Protein AF-A0A7H1B7D4-F1 (afdb_monomer_lite)

pLDDT: mean 73.67, std 19.98, range [34.09, 94.12]

Sequence (138 aa):
MNKWTTRAAAALATAVLAAGLTACTGSDSSSDSDDRAGAHPTRATVSEAETRCVQQAVNWFQEPRVTVDGDYDAKTRAAVGRYQHKHGLAGDGEMGAPTGRALFDDVNKVVDTLLEGPKDGSAKYRDWLGRCDKVVRR

Organism: NCBI:txid2768069

Foldseek 3Di:
DDDDDDDDDDDDDDDDDDDDDDDDDDDDDDDDDDPDDDDDDDPPDLFLLQLLLQLVLLVVVDPPRDDSRSDLDPVQLQSLLVQCVVVVHRSRSDLDLVSLVVSLVVLVVVLVVCVVDDNVVNPVSVVSNVRNVVSSND

InterPro domains:
  IPR002477 Peptidoglycan binding-like [PF01471] (54-103)
  IPR036365 PGBD-like superfamily [SSF47090] (44-104)
  IPR036366 PGBD superfamily [G3DSA:1.10.101.10] (40-110)

Structure (mmCIF, N/CA/C/O backbone):
data_AF-A0A7H1B7D4-F1
#
_entry.id   AF-A0A7H1B7D4-F1
#
loop_
_atom_site.group_PDB
_atom_site.id
_atom_site.type_symbol
_atom_site.label_atom_id
_atom_site.label_alt_id
_atom_site.label_comp_id
_atom_site.label_asym_id
_atom_site.label_entity_id
_atom_site.label_seq_id
_atom_site.pdbx_PDB_ins_code
_atom_site.Cartn_x
_atom_site.Cartn_y
_atom_site.Cartn_z
_atom_site.occupancy
_atom_site.B_iso_or_equiv
_atom_site.auth_seq_id
_atom_site.auth_comp_id
_atom_site.auth_asym_id
_atom_site.auth_atom_id
_atom_site.pdbx_PDB_model_num
ATOM 1 N N . MET A 1 1 ? 5.618 -24.895 -12.954 1.00 34.09 1 MET A N 1
ATOM 2 C CA . MET A 1 1 ? 6.630 -25.223 -13.983 1.00 34.09 1 MET A CA 1
ATOM 3 C C . MET A 1 1 ? 7.094 -23.928 -14.629 1.00 34.09 1 MET A C 1
ATOM 5 O O . MET A 1 1 ? 6.463 -23.397 -15.528 1.00 34.09 1 MET A O 1
ATOM 9 N N . ASN A 1 2 ? 8.147 -23.387 -14.045 1.00 36.97 2 ASN A N 1
ATOM 10 C CA . ASN A 1 2 ? 8.862 -22.152 -14.330 1.00 36.97 2 ASN A CA 1
ATOM 11 C C . ASN A 1 2 ? 9.877 -22.406 -15.453 1.00 36.97 2 ASN A C 1
ATOM 13 O O . ASN A 1 2 ? 10.770 -23.233 -15.289 1.00 36.97 2 ASN A O 1
ATOM 17 N N . LYS A 1 3 ? 9.732 -21.720 -16.593 1.00 39.75 3 LYS A N 1
ATOM 18 C CA . LYS A 1 3 ? 10.679 -21.806 -17.713 1.00 39.75 3 LYS A CA 1
ATOM 19 C C . LYS A 1 3 ? 11.640 -20.612 -17.684 1.00 39.75 3 LYS A C 1
ATOM 21 O O . LYS A 1 3 ? 11.214 -19.463 -17.651 1.00 39.75 3 LYS A O 1
ATOM 26 N N . TRP A 1 4 ? 12.926 -20.949 -17.639 1.00 38.00 4 TRP A N 1
ATOM 27 C CA . TRP A 1 4 ? 14.122 -20.112 -17.761 1.00 38.00 4 TRP A CA 1
ATOM 28 C C . TRP A 1 4 ? 14.224 -19.361 -19.095 1.00 38.00 4 TRP A C 1
ATOM 30 O O . TRP A 1 4 ? 13.772 -19.918 -20.087 1.00 38.00 4 TRP A O 1
ATOM 40 N N . THR A 1 5 ? 14.963 -18.234 -19.129 1.00 58.06 5 THR A N 1
ATOM 41 C CA . THR A 1 5 ? 15.931 -17.901 -20.211 1.00 58.06 5 THR A CA 1
ATOM 42 C C . THR A 1 5 ? 16.846 -16.689 -19.895 1.00 58.06 5 THR A C 1
ATOM 44 O O . THR A 1 5 ? 16.430 -15.539 -19.929 1.00 58.06 5 THR A O 1
ATOM 47 N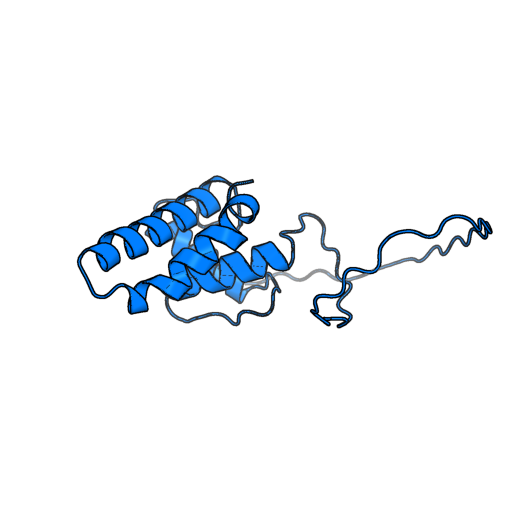 N . THR A 1 6 ? 18.099 -17.011 -19.555 1.00 49.34 6 THR A N 1
ATOM 48 C CA . THR A 1 6 ? 19.456 -16.496 -19.891 1.00 49.34 6 THR A CA 1
ATOM 49 C C . THR A 1 6 ? 19.733 -15.183 -20.690 1.00 49.34 6 THR A C 1
ATOM 51 O O . THR A 1 6 ? 19.423 -15.109 -21.868 1.00 49.34 6 THR A O 1
ATOM 54 N N . ARG A 1 7 ? 20.513 -14.281 -20.037 1.00 49.69 7 ARG A N 1
ATOM 55 C CA . ARG A 1 7 ? 21.754 -13.491 -20.382 1.00 49.69 7 ARG A CA 1
ATOM 56 C C . ARG A 1 7 ? 21.929 -12.565 -21.623 1.00 49.69 7 ARG A C 1
ATOM 58 O O . ARG A 1 7 ? 21.582 -12.928 -22.735 1.00 49.69 7 ARG A O 1
ATOM 65 N N . ALA A 1 8 ? 22.780 -11.537 -21.368 1.00 41.97 8 ALA A N 1
ATOM 66 C CA . ALA A 1 8 ? 23.729 -10.782 -22.240 1.00 41.97 8 ALA A CA 1
ATOM 67 C C . ALA A 1 8 ? 23.182 -9.484 -22.899 1.00 41.97 8 ALA A C 1
ATOM 69 O O . ALA A 1 8 ? 22.017 -9.457 -23.253 1.00 41.97 8 ALA A O 1
ATOM 70 N N . ALA A 1 9 ? 23.894 -8.363 -23.124 1.00 39.56 9 ALA A N 1
ATOM 71 C CA . ALA A 1 9 ? 25.280 -7.897 -22.939 1.00 39.56 9 ALA A CA 1
ATOM 72 C C . ALA A 1 9 ? 25.359 -6.356 -23.191 1.00 39.56 9 ALA A C 1
ATOM 74 O O . ALA A 1 9 ? 24.395 -5.761 -23.659 1.00 39.5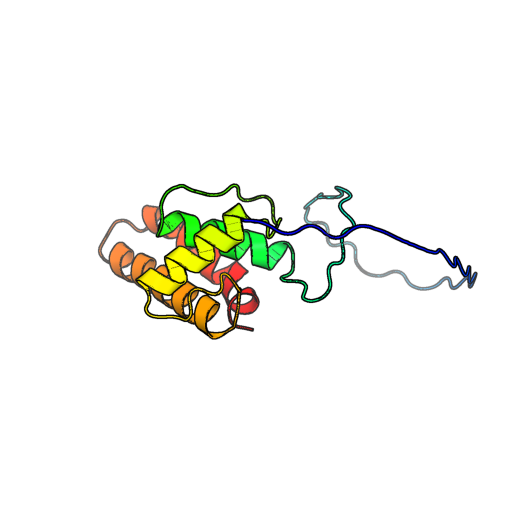6 9 ALA A O 1
ATOM 75 N N . ALA A 1 10 ? 26.569 -5.803 -23.003 1.00 41.56 10 ALA A N 1
ATOM 76 C CA . ALA A 1 10 ? 27.193 -4.678 -23.727 1.00 41.56 10 ALA A CA 1
ATOM 77 C C . ALA A 1 10 ? 27.104 -3.242 -23.155 1.00 41.56 10 ALA A C 1
ATOM 79 O O . ALA A 1 10 ? 26.047 -2.645 -22.988 1.00 41.56 10 ALA A O 1
ATOM 80 N N . ALA A 1 11 ? 28.304 -2.708 -22.906 1.00 46.25 11 ALA A N 1
ATOM 81 C CA . ALA A 1 11 ? 28.653 -1.367 -22.459 1.00 46.25 11 ALA A CA 1
ATOM 82 C C . ALA A 1 11 ? 28.706 -0.348 -23.606 1.00 46.25 11 ALA A C 1
ATOM 84 O O . ALA A 1 11 ? 29.109 -0.723 -24.700 1.00 46.25 11 ALA A O 1
ATOM 85 N N . LEU A 1 12 ? 28.469 0.936 -23.302 1.00 51.00 12 LEU A N 1
ATOM 86 C CA . LEU A 1 12 ? 29.164 2.087 -23.898 1.00 51.00 12 LEU A CA 1
ATOM 87 C C . LEU A 1 12 ? 29.204 3.225 -22.862 1.00 51.00 12 LEU A C 1
ATOM 89 O O . LEU A 1 12 ? 28.167 3.744 -22.459 1.00 51.00 12 LEU A O 1
ATOM 93 N N . ALA A 1 13 ? 30.407 3.584 -22.413 1.00 46.34 13 ALA A N 1
ATOM 94 C CA . ALA A 1 13 ? 30.661 4.768 -21.600 1.00 46.34 13 ALA A CA 1
ATOM 95 C C . ALA A 1 13 ? 31.002 5.942 -22.528 1.00 46.34 13 ALA A C 1
ATOM 97 O O . ALA A 1 13 ? 31.964 5.864 -23.290 1.00 46.34 13 ALA A O 1
ATOM 98 N N . THR A 1 14 ? 30.243 7.034 -22.449 1.00 56.22 14 THR A N 1
ATOM 99 C CA . THR A 1 14 ? 30.594 8.316 -23.075 1.00 56.22 14 THR A CA 1
ATOM 100 C C . THR A 1 14 ? 30.727 9.377 -21.994 1.00 56.22 14 THR A C 1
ATOM 102 O O . THR A 1 14 ? 29.751 9.741 -21.342 1.00 56.22 14 THR A O 1
ATOM 105 N N . ALA A 1 15 ? 31.958 9.846 -21.805 1.00 53.78 15 ALA A N 1
ATOM 106 C CA . ALA A 1 15 ? 32.307 10.983 -20.969 1.00 53.78 15 ALA A CA 1
ATOM 107 C C . ALA A 1 15 ? 31.973 12.300 -21.687 1.00 53.78 15 ALA A C 1
ATOM 109 O O . ALA A 1 15 ? 32.297 12.452 -22.864 1.00 53.78 15 ALA A O 1
ATOM 110 N N . VAL A 1 16 ? 31.406 13.271 -20.967 1.00 57.81 16 VAL A N 1
ATOM 111 C CA . VAL A 1 16 ? 31.419 14.685 -21.368 1.00 57.81 16 VAL A CA 1
ATOM 112 C C . VAL A 1 16 ? 31.827 15.520 -20.157 1.00 57.81 16 VAL A C 1
ATOM 114 O O . VAL A 1 16 ? 31.120 15.565 -19.153 1.00 57.81 16 VAL A O 1
ATOM 117 N N . LEU A 1 17 ? 32.996 16.158 -20.262 1.00 50.28 17 LEU A N 1
ATOM 118 C CA . LEU A 1 17 ? 33.430 17.253 -19.399 1.00 50.28 17 LEU A CA 1
ATOM 119 C C . LEU A 1 17 ? 32.739 18.545 -19.846 1.00 50.28 17 LEU A C 1
ATOM 121 O O . LEU A 1 17 ? 32.854 18.919 -21.011 1.00 50.28 17 LEU A O 1
ATOM 125 N N . ALA A 1 18 ? 32.127 19.276 -18.918 1.00 49.97 18 ALA A N 1
ATOM 126 C CA . ALA A 1 18 ? 31.938 20.717 -19.056 1.00 49.97 18 ALA A CA 1
ATOM 127 C C . ALA A 1 18 ? 31.888 21.367 -17.669 1.00 49.97 18 ALA A C 1
ATOM 129 O O . ALA A 1 18 ? 30.998 21.103 -16.865 1.00 49.97 18 ALA A O 1
ATOM 130 N N . ALA A 1 19 ? 32.893 22.199 -17.402 1.00 53.09 19 ALA A N 1
ATOM 131 C CA . ALA A 1 19 ? 32.977 23.071 -16.245 1.00 53.09 19 ALA A CA 1
ATOM 132 C C . ALA A 1 19 ? 31.956 24.213 -16.363 1.00 53.09 19 ALA A C 1
ATOM 134 O O . ALA A 1 19 ? 31.856 24.854 -17.408 1.00 53.09 19 ALA A O 1
ATOM 135 N N . GLY A 1 20 ? 31.250 24.501 -15.272 1.00 52.31 20 GLY A N 1
ATOM 136 C CA . GLY A 1 20 ? 30.405 25.683 -15.135 1.00 52.31 20 GLY A CA 1
ATOM 137 C C . GLY A 1 20 ? 30.242 26.039 -13.663 1.00 52.31 20 GLY A C 1
ATOM 138 O O . GLY A 1 20 ? 29.407 25.464 -12.975 1.00 52.31 20 GLY A O 1
ATOM 139 N N . LEU A 1 21 ? 31.070 26.965 -13.169 1.00 52.94 21 LEU A N 1
ATOM 140 C CA . LEU A 1 21 ? 30.854 27.635 -11.887 1.00 52.94 21 LEU A CA 1
ATOM 141 C C . LEU A 1 21 ? 29.825 28.753 -12.089 1.00 52.94 21 LEU A C 1
ATOM 143 O O . LEU A 1 21 ? 30.046 29.590 -12.962 1.00 52.94 21 LEU A O 1
ATOM 147 N N . THR A 1 22 ? 28.768 28.805 -11.266 1.00 49.69 22 THR A N 1
ATOM 148 C CA . THR A 1 22 ? 28.249 30.024 -10.594 1.00 49.69 22 THR A CA 1
ATOM 149 C C . THR A 1 22 ? 26.890 29.768 -9.930 1.00 49.69 22 THR A C 1
ATOM 151 O O . THR A 1 22 ? 25.933 29.411 -10.608 1.00 49.69 22 THR A O 1
ATOM 154 N N . ALA A 1 23 ? 26.836 30.024 -8.615 1.00 45.19 23 ALA A N 1
ATOM 155 C CA . ALA A 1 23 ? 25.842 30.829 -7.879 1.00 45.19 23 ALA A CA 1
ATOM 156 C C . ALA A 1 23 ? 25.497 30.203 -6.518 1.00 45.19 23 ALA A C 1
ATOM 158 O O . ALA A 1 23 ? 24.942 29.113 -6.425 1.00 45.19 23 ALA A O 1
ATOM 159 N N . CYS A 1 24 ? 25.825 30.933 -5.456 1.00 55.12 24 CYS A N 1
ATOM 160 C CA . CYS A 1 24 ? 25.387 30.684 -4.092 1.00 55.12 24 CYS A CA 1
ATOM 161 C C . CYS A 1 24 ? 23.888 30.971 -3.943 1.00 55.12 24 CYS A C 1
ATOM 163 O O . CYS A 1 24 ? 23.439 32.042 -4.337 1.00 55.12 24 CYS A O 1
ATOM 165 N N . THR A 1 25 ? 23.133 30.059 -3.325 1.00 53.62 25 THR A N 1
ATOM 166 C CA . THR A 1 25 ? 21.946 30.390 -2.517 1.00 53.62 25 THR A CA 1
ATOM 167 C C . THR A 1 25 ? 21.329 29.123 -1.915 1.00 53.62 25 THR A C 1
ATOM 169 O O . THR A 1 25 ? 20.960 28.213 -2.649 1.00 53.62 25 THR A O 1
ATOM 172 N N . GLY A 1 26 ? 21.170 29.114 -0.586 1.00 42.03 26 GLY A N 1
ATOM 173 C CA . GLY A 1 26 ? 20.246 28.225 0.126 1.00 42.03 26 GLY A CA 1
ATOM 174 C C . GLY A 1 26 ? 20.889 27.095 0.925 1.00 42.03 26 GLY A C 1
ATOM 175 O O . GLY A 1 26 ? 20.853 25.944 0.505 1.00 42.03 26 GLY A O 1
ATOM 176 N N . SER A 1 27 ? 21.416 27.414 2.109 1.00 48.59 27 SER A N 1
ATOM 177 C CA . SER A 1 27 ? 21.467 26.444 3.204 1.00 48.59 27 SER A CA 1
ATOM 178 C C . SER A 1 27 ? 20.118 26.476 3.912 1.00 48.59 27 SER A C 1
ATOM 180 O O . SER A 1 27 ? 19.853 27.429 4.634 1.00 48.59 27 SER A O 1
ATOM 182 N N . ASP A 1 28 ? 19.316 25.432 3.746 1.00 41.66 28 ASP A N 1
ATOM 183 C CA . ASP A 1 28 ? 18.332 25.033 4.749 1.00 41.66 28 ASP A CA 1
ATOM 184 C C . ASP A 1 28 ? 18.552 23.548 5.025 1.00 41.66 28 ASP A C 1
ATOM 186 O O . ASP A 1 28 ? 18.221 22.664 4.237 1.00 41.66 28 ASP A O 1
ATOM 190 N N . SER A 1 29 ? 19.222 23.291 6.142 1.00 45.16 29 SER A N 1
ATOM 191 C CA . SER A 1 29 ? 19.465 21.957 6.664 1.00 45.16 29 SER A CA 1
ATOM 192 C C . SER A 1 29 ? 18.182 21.417 7.277 1.00 45.16 29 SER A C 1
ATOM 194 O O . SER A 1 29 ? 17.667 21.996 8.231 1.00 45.16 29 SER A O 1
ATOM 196 N N . SER A 1 30 ? 17.717 20.265 6.807 1.00 38.50 30 SER A N 1
ATOM 197 C CA . SER A 1 30 ? 17.010 19.275 7.625 1.00 38.50 30 SER A CA 1
ATOM 198 C C . SER A 1 30 ? 17.140 17.917 6.942 1.00 38.50 30 SER A C 1
ATOM 200 O O . SER A 1 30 ? 16.520 17.661 5.919 1.00 38.50 30 SER A O 1
ATOM 202 N N . SER A 1 31 ? 18.052 17.132 7.507 1.00 46.56 31 SER A N 1
ATOM 203 C CA . SER A 1 31 ? 18.231 15.683 7.467 1.00 46.56 31 SER A CA 1
ATOM 204 C C . SER A 1 31 ? 17.207 14.867 6.673 1.00 46.56 31 SER A C 1
ATOM 206 O O . SER A 1 31 ? 16.029 14.880 6.996 1.00 46.56 31 SER A O 1
ATOM 208 N N . ASP A 1 32 ? 17.689 14.052 5.739 1.00 39.16 32 ASP A N 1
ATOM 209 C CA . ASP A 1 32 ?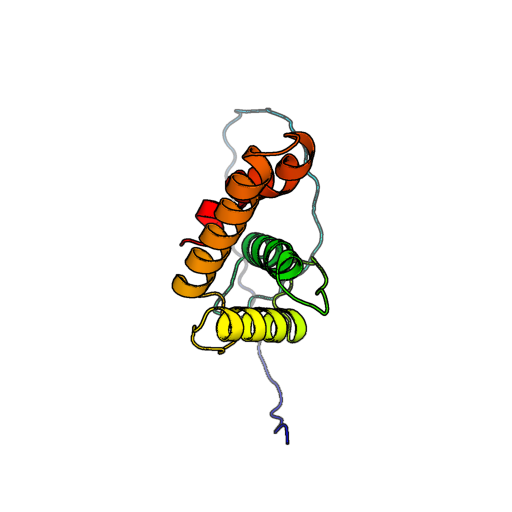 17.805 12.619 6.017 1.00 39.16 32 ASP A CA 1
ATOM 210 C C . ASP A 1 32 ? 18.814 11.985 5.057 1.00 39.16 32 ASP A C 1
ATOM 212 O O . ASP A 1 32 ? 18.737 12.102 3.834 1.00 39.16 32 ASP A O 1
ATOM 216 N N . SER A 1 33 ? 19.816 11.358 5.661 1.00 47.91 33 SER A N 1
ATOM 217 C CA . SER A 1 33 ? 20.838 10.578 4.990 1.00 47.91 33 SER A CA 1
ATOM 218 C C . SER A 1 33 ? 20.261 9.212 4.641 1.00 47.91 33 SER A C 1
ATOM 220 O O . SER A 1 33 ? 20.069 8.394 5.534 1.00 47.91 33 SER A O 1
ATOM 222 N N . ASP A 1 34 ? 20.073 8.936 3.356 1.00 46.66 34 ASP A N 1
ATOM 223 C CA . ASP A 1 34 ? 20.030 7.569 2.832 1.00 46.66 34 ASP A CA 1
ATOM 224 C C . ASP A 1 34 ? 20.753 7.522 1.479 1.00 46.66 34 ASP A C 1
ATOM 226 O O . ASP A 1 34 ? 20.186 7.314 0.411 1.00 46.66 34 ASP A O 1
ATOM 230 N N . ASP A 1 35 ? 22.071 7.696 1.548 1.00 47.66 35 ASP A N 1
ATOM 231 C CA . ASP A 1 35 ? 22.994 7.119 0.579 1.00 47.66 35 ASP A CA 1
ATOM 232 C C . ASP A 1 35 ? 23.133 5.616 0.876 1.00 47.66 35 ASP A C 1
ATOM 234 O O . ASP A 1 35 ? 23.995 5.184 1.649 1.00 47.66 35 ASP A O 1
ATOM 238 N N . ARG A 1 36 ? 22.299 4.787 0.239 1.00 51.81 36 ARG A N 1
ATOM 239 C CA . ARG A 1 36 ? 22.657 3.395 -0.063 1.00 51.81 36 ARG A CA 1
ATOM 240 C C . ARG A 1 36 ? 22.385 3.074 -1.522 1.00 51.81 36 ARG A C 1
ATOM 242 O O . ARG A 1 36 ? 21.269 3.123 -2.017 1.00 51.81 36 ARG A O 1
ATOM 249 N N . ALA A 1 37 ? 23.479 2.720 -2.182 1.00 48.72 37 ALA A N 1
ATOM 250 C CA . ALA A 1 37 ? 23.548 2.193 -3.524 1.00 48.72 37 ALA A CA 1
ATOM 251 C C . ALA A 1 37 ? 22.593 1.008 -3.742 1.00 48.72 37 ALA A C 1
ATOM 253 O O . ALA A 1 37 ? 22.627 0.021 -3.010 1.00 48.72 37 ALA A O 1
ATOM 254 N N . GLY A 1 38 ? 21.829 1.092 -4.828 1.00 38.62 38 GLY A N 1
ATOM 255 C CA . GLY A 1 38 ? 20.978 0.024 -5.338 1.00 38.62 38 GLY A CA 1
ATOM 256 C C . GLY A 1 38 ? 20.488 0.350 -6.743 1.00 38.62 38 GLY A C 1
ATOM 257 O O . GLY A 1 38 ? 19.294 0.433 -6.997 1.00 38.62 38 GLY A O 1
ATOM 258 N N . ALA A 1 39 ? 21.407 0.608 -7.674 1.00 47.25 39 ALA A N 1
ATOM 259 C CA . ALA A 1 39 ? 21.049 0.800 -9.072 1.00 47.25 39 ALA A CA 1
ATOM 260 C C . ALA A 1 39 ? 20.505 -0.506 -9.674 1.00 47.25 39 ALA A C 1
ATOM 262 O O . ALA A 1 39 ? 21.285 -1.328 -10.147 1.00 47.25 39 ALA A O 1
ATOM 263 N N . HIS A 1 40 ? 19.181 -0.662 -9.742 1.00 44.88 40 HIS A N 1
ATOM 264 C CA . HIS A 1 40 ? 18.520 -1.588 -10.667 1.00 44.88 40 HIS A CA 1
ATOM 265 C C . HIS A 1 40 ? 17.313 -0.920 -11.348 1.00 44.88 40 HIS A C 1
ATOM 267 O O . HIS A 1 40 ? 16.184 -1.030 -10.874 1.00 44.88 40 HIS A O 1
ATOM 273 N N . PRO A 1 41 ? 17.510 -0.255 -12.503 1.00 50.25 41 PRO A N 1
ATOM 274 C CA . PRO A 1 41 ? 16.400 0.149 -13.346 1.00 50.25 41 PRO A CA 1
ATOM 275 C C . PRO A 1 41 ? 15.902 -1.084 -14.112 1.00 50.25 41 PRO A C 1
ATOM 277 O O . PRO A 1 41 ? 16.528 -1.526 -15.075 1.00 50.25 41 PRO A O 1
ATOM 280 N N . THR A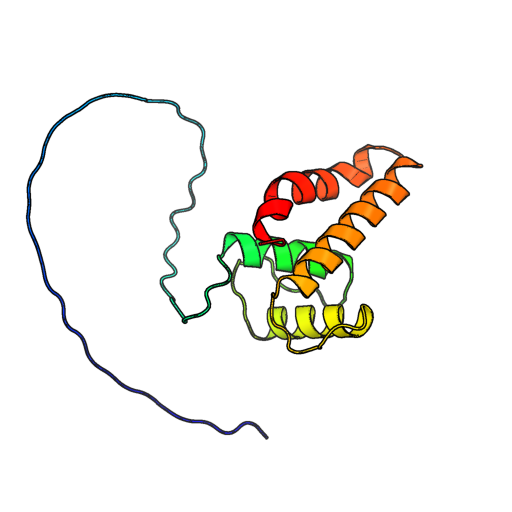 1 42 ? 14.759 -1.641 -13.706 1.00 45.47 42 THR A N 1
ATOM 281 C CA . THR A 1 42 ? 13.940 -2.465 -14.607 1.00 45.47 42 THR A CA 1
ATOM 282 C C . THR A 1 42 ? 12.656 -1.716 -14.939 1.00 45.47 42 THR A C 1
ATOM 284 O O . THR A 1 42 ? 11.996 -1.103 -14.108 1.00 45.47 42 THR A O 1
ATOM 287 N N . ARG A 1 43 ? 12.408 -1.644 -16.238 1.00 45.19 43 ARG A N 1
ATOM 288 C CA . ARG A 1 43 ? 11.650 -0.622 -16.950 1.00 45.19 43 ARG A CA 1
ATOM 289 C C . ARG A 1 43 ? 10.135 -0.815 -16.810 1.00 45.19 43 ARG A C 1
ATOM 291 O O . ARG A 1 43 ? 9.503 -1.332 -17.718 1.00 45.19 43 ARG A O 1
ATOM 298 N N . ALA A 1 44 ? 9.610 -0.391 -15.664 1.00 46.53 44 ALA A N 1
ATOM 299 C CA . ALA A 1 44 ? 8.270 0.151 -15.388 1.00 46.53 44 ALA A CA 1
ATOM 300 C C . ALA A 1 44 ? 8.279 0.525 -13.893 1.00 46.53 44 ALA A C 1
ATOM 302 O O . ALA A 1 44 ? 7.699 -0.153 -13.052 1.00 46.53 44 ALA A O 1
ATOM 303 N N . THR A 1 45 ? 9.133 1.486 -13.538 1.00 54.41 45 THR A N 1
ATOM 304 C CA . THR A 1 45 ? 9.641 1.643 -12.172 1.00 54.41 45 THR A CA 1
ATOM 305 C C . THR A 1 45 ? 8.593 2.278 -11.266 1.00 54.41 45 THR A C 1
ATOM 307 O O . THR A 1 45 ? 8.503 3.505 -11.182 1.00 54.41 45 THR A O 1
ATOM 310 N N . VAL A 1 46 ? 7.840 1.441 -10.554 1.00 62.75 46 VAL A N 1
ATOM 311 C CA . VAL A 1 46 ? 7.287 1.798 -9.244 1.00 62.75 46 VAL A CA 1
ATOM 312 C C . VAL A 1 46 ? 8.461 2.388 -8.456 1.00 62.75 46 VAL A C 1
ATOM 314 O O . VAL A 1 46 ? 9.480 1.717 -8.280 1.00 62.75 46 VAL A O 1
ATOM 317 N N . SER A 1 47 ? 8.415 3.679 -8.118 1.00 79.88 47 SER A N 1
ATOM 318 C CA . SER A 1 47 ? 9.552 4.306 -7.425 1.00 79.88 47 SER A CA 1
ATOM 319 C C . SER A 1 47 ? 9.779 3.611 -6.081 1.00 79.88 47 SER A C 1
ATOM 321 O O . SER A 1 47 ? 8.809 3.161 -5.482 1.00 79.88 47 SER A O 1
ATOM 323 N N . GLU A 1 48 ? 11.006 3.561 -5.563 1.00 79.75 48 GLU A N 1
ATOM 324 C CA . GLU A 1 48 ? 11.283 2.944 -4.253 1.00 79.75 48 GLU A CA 1
ATOM 325 C C . GLU A 1 48 ? 10.341 3.475 -3.154 1.00 79.75 48 GLU A C 1
ATOM 327 O O . GLU A 1 48 ? 9.773 2.708 -2.378 1.00 79.75 48 GLU A O 1
ATOM 332 N N . ALA A 1 49 ? 10.083 4.788 -3.153 1.00 83.88 49 ALA A N 1
ATOM 333 C CA . ALA A 1 49 ? 9.122 5.430 -2.258 1.00 83.88 49 ALA A CA 1
ATOM 334 C C . ALA A 1 49 ? 7.695 4.869 -2.410 1.00 83.88 49 ALA A C 1
ATOM 336 O O . ALA A 1 49 ? 7.006 4.632 -1.420 1.00 83.88 49 ALA A O 1
ATOM 337 N N . GLU A 1 50 ? 7.262 4.614 -3.643 1.00 84.69 50 GLU A N 1
ATOM 338 C CA . GLU A 1 50 ? 5.969 3.995 -3.938 1.00 84.69 50 GLU A CA 1
ATOM 339 C C . GLU A 1 50 ? 5.929 2.549 -3.475 1.00 84.69 50 GLU A C 1
ATOM 341 O O . GLU A 1 50 ? 4.981 2.157 -2.802 1.00 84.69 50 GLU A O 1
ATOM 346 N N . THR A 1 51 ? 6.983 1.781 -3.733 1.00 90.75 51 THR A N 1
ATOM 347 C CA . THR A 1 51 ? 7.081 0.406 -3.253 1.00 90.75 51 THR A CA 1
ATOM 348 C C . THR A 1 51 ? 7.023 0.345 -1.732 1.00 90.75 51 THR A C 1
ATOM 350 O O . THR A 1 51 ? 6.263 -0.457 -1.194 1.00 90.75 51 THR A O 1
ATOM 353 N N . ARG A 1 52 ? 7.732 1.231 -1.021 1.00 92.00 52 ARG A N 1
ATOM 354 C CA . ARG A 1 52 ? 7.652 1.321 0.445 1.00 92.00 52 ARG A CA 1
ATOM 355 C C . ARG A 1 52 ? 6.235 1.671 0.904 1.00 92.00 52 ARG A C 1
ATOM 357 O O . ARG A 1 52 ? 5.717 1.017 1.808 1.00 92.00 52 ARG A O 1
ATOM 364 N N . CYS A 1 53 ? 5.580 2.644 0.264 1.00 93.00 53 CYS A N 1
ATOM 365 C CA . CYS A 1 53 ? 4.187 2.999 0.550 1.00 93.00 53 CYS A CA 1
ATOM 366 C C . CYS A 1 53 ? 3.239 1.807 0.359 1.00 93.00 53 CYS A C 1
ATOM 368 O O . CYS A 1 53 ? 2.399 1.545 1.224 1.00 93.00 53 CYS A O 1
ATOM 370 N N . VAL A 1 54 ? 3.406 1.057 -0.733 1.00 91.81 54 VAL A N 1
ATOM 371 C CA . VAL A 1 54 ? 2.631 -0.151 -1.024 1.00 91.81 54 VAL A CA 1
ATOM 372 C C . VAL A 1 54 ? 2.890 -1.205 0.040 1.00 91.81 54 VAL A C 1
ATOM 374 O O . VAL A 1 54 ? 1.948 -1.586 0.723 1.00 91.81 54 VAL A O 1
ATOM 377 N N . GLN A 1 55 ? 4.144 -1.620 0.243 1.00 94.12 55 GLN A N 1
ATOM 378 C CA . GLN A 1 55 ? 4.550 -2.633 1.225 1.00 94.12 55 GLN A CA 1
ATOM 379 C C . GLN A 1 55 ? 3.997 -2.328 2.629 1.00 94.12 55 GLN A C 1
ATOM 381 O O . GLN A 1 55 ? 3.484 -3.225 3.300 1.00 94.12 55 GLN A O 1
ATOM 386 N N . GLN A 1 56 ? 4.036 -1.063 3.062 1.00 93.25 56 GLN A N 1
ATOM 387 C CA . GLN A 1 56 ? 3.479 -0.629 4.347 1.00 93.25 56 GLN A CA 1
ATOM 388 C C . GLN A 1 56 ? 1.971 -0.855 4.448 1.00 93.25 56 GLN A C 1
ATOM 390 O O . GLN A 1 56 ? 1.515 -1.438 5.434 1.00 93.25 56 GLN A O 1
ATOM 395 N N . ALA A 1 57 ? 1.208 -0.397 3.456 1.00 91.69 57 ALA A N 1
ATOM 396 C CA . ALA A 1 57 ? -0.245 -0.457 3.511 1.00 91.69 57 ALA A CA 1
ATOM 397 C C . ALA A 1 57 ? -0.772 -1.868 3.278 1.00 91.69 57 ALA A C 1
ATOM 399 O O . ALA A 1 57 ? -1.643 -2.325 4.014 1.00 91.69 57 ALA A O 1
ATOM 400 N N . VAL A 1 58 ? -0.196 -2.611 2.332 1.00 91.25 58 VAL A N 1
ATOM 401 C CA . VAL A 1 58 ? -0.637 -3.982 2.074 1.00 91.25 58 VAL A CA 1
ATOM 402 C C . VAL A 1 58 ? -0.408 -4.868 3.310 1.00 91.25 58 VAL A C 1
ATOM 404 O O . VAL A 1 58 ? -1.269 -5.672 3.658 1.00 91.25 58 VAL A O 1
ATOM 407 N N . ASN A 1 59 ? 0.665 -4.630 4.078 1.00 93.00 59 ASN A N 1
ATOM 408 C CA . ASN A 1 59 ? 0.903 -5.281 5.371 1.00 93.00 59 ASN A CA 1
ATOM 409 C C . ASN A 1 59 ? -0.185 -5.017 6.427 1.00 93.00 59 ASN A C 1
ATOM 411 O O . ASN A 1 59 ? -0.255 -5.756 7.406 1.00 93.00 59 ASN A O 1
ATOM 415 N N . TRP A 1 60 ? -1.018 -3.983 6.311 1.00 89.44 60 TRP A N 1
ATOM 416 C CA . TRP A 1 60 ? -2.132 -3.777 7.248 1.00 89.44 60 TRP A CA 1
ATOM 417 C C . TRP A 1 60 ? -3.346 -4.649 6.929 1.00 89.44 60 TRP A C 1
ATOM 419 O O . TRP A 1 60 ? -4.121 -4.947 7.834 1.00 89.44 60 TRP A O 1
ATOM 429 N N . PHE A 1 61 ? -3.487 -5.112 5.685 1.00 87.00 61 PHE A N 1
ATOM 430 C CA . PHE A 1 61 ? -4.697 -5.795 5.215 1.00 87.00 61 PHE A CA 1
ATOM 431 C C . PHE A 1 61 ? -4.512 -7.283 4.907 1.00 87.00 61 PHE A C 1
ATOM 433 O O . PHE A 1 61 ? -5.510 -7.975 4.655 1.00 87.00 61 PHE A O 1
ATOM 440 N N . GLN A 1 62 ? -3.273 -7.781 4.926 1.00 83.19 62 GLN A N 1
ATOM 441 C CA . GLN A 1 62 ? -2.955 -9.149 4.525 1.00 83.19 62 GLN A CA 1
ATOM 442 C C . GLN A 1 62 ? -1.870 -9.812 5.379 1.00 83.19 62 GLN A C 1
ATOM 444 O O . GLN A 1 62 ? -1.009 -9.158 5.965 1.00 83.19 62 GLN A O 1
ATOM 449 N N . GLU A 1 63 ? -1.892 -11.141 5.359 1.00 81.38 63 GLU A N 1
ATOM 450 C CA . GLU A 1 63 ? -0.857 -12.012 5.905 1.00 81.38 63 GLU A CA 1
ATOM 451 C C . GLU A 1 63 ? -0.479 -13.062 4.834 1.00 81.38 63 GLU A C 1
ATOM 453 O O . GLU A 1 63 ? -1.349 -13.490 4.064 1.00 81.38 63 GLU A O 1
ATOM 458 N N . PRO A 1 64 ? 0.791 -13.497 4.753 1.00 87.06 64 PRO A N 1
ATOM 459 C CA . PRO A 1 64 ? 1.921 -13.029 5.555 1.00 87.06 64 PRO A CA 1
ATOM 460 C C . PRO A 1 64 ? 2.397 -11.629 5.140 1.00 87.06 64 PRO A C 1
ATOM 462 O O . PRO A 1 64 ? 2.279 -11.235 3.977 1.00 87.06 64 PRO A O 1
ATOM 465 N N . ARG A 1 65 ? 2.972 -10.897 6.097 1.00 91.56 65 ARG A N 1
ATOM 466 C CA . ARG A 1 65 ? 3.610 -9.596 5.848 1.00 91.56 65 ARG A CA 1
ATOM 467 C C . ARG A 1 65 ? 4.858 -9.725 4.976 1.00 91.56 65 ARG A C 1
ATOM 469 O O . ARG A 1 65 ? 5.602 -10.702 5.062 1.00 91.56 65 ARG A O 1
ATOM 476 N N . VAL A 1 66 ? 5.100 -8.697 4.173 1.00 92.00 66 VAL A N 1
ATOM 477 C CA . VAL A 1 66 ? 6.326 -8.503 3.393 1.00 92.00 66 VAL A CA 1
ATOM 478 C C . VAL A 1 66 ? 7.265 -7.528 4.098 1.00 92.00 66 VAL A C 1
ATOM 480 O O . VAL A 1 66 ? 6.837 -6.724 4.929 1.00 92.00 66 VAL A O 1
ATOM 483 N N . THR A 1 67 ? 8.552 -7.589 3.772 1.00 92.75 67 THR A N 1
ATOM 484 C CA . THR A 1 67 ? 9.523 -6.585 4.219 1.00 92.75 67 THR A CA 1
ATOM 485 C C . THR A 1 67 ? 9.198 -5.234 3.579 1.00 92.75 67 TH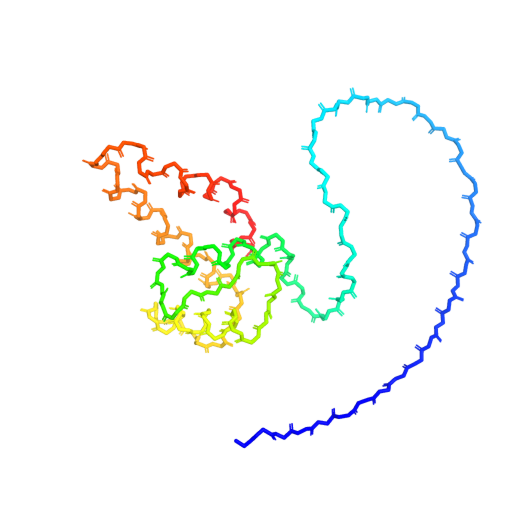R A C 1
ATOM 487 O O . THR A 1 67 ? 8.708 -5.184 2.454 1.00 92.75 67 THR A O 1
ATOM 490 N N . VAL A 1 68 ? 9.430 -4.143 4.313 1.00 92.38 68 VAL A N 1
ATOM 491 C CA . VAL A 1 68 ? 9.345 -2.776 3.781 1.00 92.38 68 VAL A CA 1
ATOM 492 C C . VAL A 1 68 ? 10.761 -2.317 3.433 1.00 92.38 68 VAL A C 1
ATOM 494 O O . VAL A 1 68 ? 11.398 -1.624 4.221 1.00 92.38 68 VAL A O 1
ATOM 497 N N . ASP A 1 69 ? 11.278 -2.786 2.305 1.00 88.88 69 ASP A N 1
ATOM 498 C CA . ASP A 1 69 ? 12.634 -2.506 1.807 1.00 88.88 69 ASP A CA 1
ATOM 499 C C . ASP A 1 69 ? 12.641 -1.584 0.577 1.00 88.88 69 ASP A C 1
ATOM 501 O O . ASP A 1 69 ? 13.678 -1.023 0.244 1.00 88.88 69 ASP A O 1
ATOM 505 N N . GLY A 1 70 ? 11.484 -1.353 -0.050 1.00 87.50 70 GLY A N 1
ATOM 506 C CA . GLY A 1 70 ? 11.387 -0.589 -1.293 1.00 87.50 70 GLY A CA 1
ATOM 507 C C . GLY A 1 70 ? 11.643 -1.409 -2.556 1.00 87.50 70 GLY A C 1
ATOM 508 O O . GLY A 1 70 ? 11.529 -0.860 -3.655 1.00 87.50 70 GLY A O 1
ATOM 509 N N . ASP A 1 71 ? 11.875 -2.717 -2.422 1.00 88.88 71 ASP A N 1
ATOM 510 C CA . ASP A 1 71 ? 12.070 -3.633 -3.539 1.00 88.88 71 ASP A CA 1
ATOM 511 C C . ASP A 1 71 ? 10.756 -4.308 -3.940 1.00 88.88 71 ASP A C 1
ATOM 513 O O . ASP A 1 71 ? 10.113 -5.021 -3.168 1.00 88.88 71 ASP A O 1
ATOM 517 N N . TYR A 1 72 ? 10.340 -4.116 -5.194 1.00 87.81 72 TYR A N 1
ATOM 518 C CA . TYR A 1 72 ? 9.097 -4.699 -5.708 1.00 87.81 72 TYR A CA 1
ATOM 519 C C . TYR A 1 72 ? 9.320 -6.156 -6.150 1.00 87.81 72 TYR A C 1
ATOM 521 O O . TYR A 1 72 ? 9.241 -6.517 -7.329 1.00 87.81 72 TYR A O 1
ATOM 529 N N . ASP A 1 73 ? 9.680 -7.003 -5.186 1.00 89.75 73 ASP A N 1
ATOM 530 C CA . ASP A 1 73 ? 10.087 -8.384 -5.412 1.00 89.75 73 ASP A CA 1
ATOM 531 C C . ASP A 1 73 ? 8.891 -9.331 -5.674 1.00 89.75 73 ASP A C 1
ATOM 533 O O . ASP A 1 73 ? 7.730 -8.936 -5.825 1.00 89.75 73 ASP A O 1
ATOM 537 N N . ALA A 1 74 ? 9.163 -10.635 -5.787 1.00 89.69 74 ALA A N 1
ATOM 538 C CA . ALA A 1 74 ? 8.107 -11.631 -5.985 1.00 89.69 74 ALA A CA 1
ATOM 539 C C . ALA A 1 74 ? 7.149 -11.745 -4.783 1.00 89.69 74 ALA A C 1
ATOM 541 O O . ALA A 1 74 ? 5.984 -12.101 -4.970 1.00 89.69 74 ALA A O 1
ATOM 542 N N . LYS A 1 75 ? 7.611 -11.450 -3.562 1.00 90.44 75 LYS A N 1
ATOM 543 C CA . LYS A 1 75 ? 6.779 -11.487 -2.356 1.00 90.44 75 LYS A CA 1
ATOM 544 C C . LYS A 1 75 ? 5.854 -10.281 -2.327 1.00 90.44 75 LYS A C 1
ATOM 546 O O . LYS A 1 75 ? 4.663 -10.476 -2.109 1.00 90.44 75 LYS A O 1
ATOM 551 N N . THR A 1 76 ? 6.362 -9.079 -2.609 1.00 91.62 76 THR A N 1
ATOM 552 C CA . THR A 1 76 ? 5.556 -7.857 -2.725 1.00 91.62 76 THR A CA 1
ATOM 553 C C . THR A 1 76 ? 4.510 -8.000 -3.825 1.00 91.62 76 THR A C 1
ATOM 555 O O . THR A 1 76 ? 3.337 -7.749 -3.560 1.00 91.62 76 THR A O 1
ATOM 558 N N . ARG A 1 77 ? 4.874 -8.525 -5.003 1.00 91.19 77 ARG A N 1
ATOM 559 C CA . ARG A 1 77 ? 3.908 -8.837 -6.074 1.00 91.19 77 ARG A CA 1
ATOM 560 C C . ARG A 1 77 ? 2.827 -9.817 -5.644 1.00 91.19 77 ARG A C 1
ATOM 562 O O . ARG A 1 77 ? 1.649 -9.582 -5.883 1.00 91.19 77 ARG A O 1
ATOM 569 N N . ALA A 1 78 ? 3.205 -10.910 -4.982 1.00 91.56 78 ALA A N 1
ATOM 570 C CA . ALA A 1 78 ? 2.233 -11.880 -4.487 1.00 91.56 78 ALA A CA 1
ATOM 571 C C . ALA A 1 78 ? 1.308 -11.273 -3.420 1.00 91.56 78 ALA A C 1
ATOM 573 O O . ALA A 1 78 ? 0.123 -11.593 -3.382 1.00 91.56 78 ALA A O 1
ATOM 574 N N . ALA A 1 79 ? 1.837 -10.400 -2.563 1.00 91.81 79 ALA A N 1
ATOM 575 C CA . ALA A 1 79 ? 1.070 -9.626 -1.596 1.00 91.81 79 ALA A CA 1
ATOM 576 C C . ALA A 1 79 ? 0.046 -8.723 -2.300 1.00 91.81 79 ALA A C 1
ATOM 578 O O . ALA A 1 79 ? -1.147 -8.832 -2.037 1.00 91.81 79 ALA A O 1
ATOM 579 N N . VAL A 1 80 ? 0.491 -7.912 -3.262 1.00 91.44 80 VAL A N 1
ATOM 580 C CA . VAL A 1 80 ? -0.386 -7.034 -4.051 1.00 91.44 80 VAL A CA 1
ATOM 581 C C . VAL A 1 80 ? -1.451 -7.839 -4.795 1.00 91.44 80 VAL A C 1
ATOM 583 O O . VAL A 1 80 ? -2.621 -7.483 -4.728 1.00 91.44 80 VAL A O 1
ATOM 586 N N . GLY A 1 81 ? -1.095 -8.979 -5.391 1.00 92.25 81 GLY A N 1
ATOM 587 C CA . GLY A 1 81 ? -2.054 -9.880 -6.038 1.00 92.25 81 GLY A CA 1
ATOM 588 C C . GLY A 1 81 ? -3.131 -10.400 -5.080 1.00 92.25 81 GLY A C 1
ATOM 589 O O . GLY A 1 81 ? -4.314 -10.431 -5.416 1.00 92.25 81 GLY A O 1
ATOM 590 N N . ARG A 1 82 ? -2.760 -10.763 -3.845 1.00 92.38 82 ARG A N 1
ATOM 591 C CA . ARG A 1 82 ? -3.727 -11.179 -2.810 1.00 92.38 82 ARG A CA 1
ATOM 592 C C . ARG A 1 82 ? -4.641 -10.036 -2.394 1.00 92.38 82 ARG A C 1
ATOM 594 O O . ARG A 1 82 ? -5.844 -10.255 -2.264 1.00 92.38 82 ARG A O 1
ATOM 601 N N . TYR A 1 83 ? -4.077 -8.847 -2.191 1.00 92.38 83 TYR A N 1
ATOM 602 C CA . TYR A 1 83 ? -4.849 -7.642 -1.917 1.00 92.38 83 TYR A CA 1
ATOM 603 C C . TYR A 1 83 ? -5.856 -7.400 -3.047 1.00 92.38 83 TYR A C 1
ATOM 605 O O . TYR A 1 83 ? -7.059 -7.382 -2.814 1.00 92.38 83 TYR A O 1
ATOM 613 N N . GLN A 1 84 ? -5.400 -7.364 -4.294 1.00 93.81 84 GLN A N 1
ATOM 614 C CA . GLN A 1 84 ? -6.261 -7.195 -5.461 1.00 93.81 84 GLN A CA 1
ATOM 615 C C . GLN A 1 84 ? -7.408 -8.213 -5.498 1.00 93.81 84 GLN A C 1
ATOM 617 O O . GLN A 1 84 ? -8.562 -7.816 -5.632 1.00 93.81 84 GLN A O 1
ATOM 622 N N . HIS A 1 85 ? -7.134 -9.502 -5.282 1.00 92.81 85 HIS A N 1
ATOM 623 C CA . HIS A 1 85 ? -8.183 -10.523 -5.229 1.00 92.81 85 HIS A CA 1
ATOM 624 C C . HIS A 1 85 ? -9.209 -10.286 -4.114 1.00 92.81 85 HIS A C 1
ATOM 626 O O . HIS A 1 85 ? -10.406 -10.461 -4.338 1.00 92.81 85 HIS A O 1
ATOM 632 N N . LYS A 1 86 ? -8.763 -9.864 -2.925 1.00 89.88 86 LYS A N 1
ATOM 633 C CA . LYS A 1 86 ? -9.648 -9.548 -1.793 1.00 89.88 86 LYS A CA 1
ATOM 634 C C . LYS A 1 86 ? -10.558 -8.350 -2.088 1.00 89.88 86 LYS A C 1
ATOM 636 O O . LYS A 1 86 ? -11.682 -8.309 -1.597 1.00 89.88 86 LYS A O 1
ATOM 641 N N . HIS A 1 87 ? -10.079 -7.418 -2.907 1.00 89.69 87 HIS A N 1
ATOM 642 C CA . HIS A 1 87 ? -10.778 -6.192 -3.287 1.00 89.69 87 HIS A CA 1
ATOM 643 C C . HIS A 1 87 ? -11.475 -6.281 -4.659 1.00 89.69 87 HIS A C 1
ATOM 645 O O . HIS A 1 87 ? -11.975 -5.277 -5.160 1.00 89.69 87 HIS A O 1
ATOM 651 N N . GLY A 1 88 ? -11.545 -7.472 -5.267 1.00 90.44 88 GLY A N 1
ATOM 652 C CA . GLY A 1 88 ? -12.237 -7.690 -6.545 1.00 90.44 88 GLY A CA 1
ATOM 653 C C . GLY A 1 88 ? -11.540 -7.074 -7.766 1.00 90.44 88 GLY A C 1
ATOM 654 O O . GLY A 1 88 ? -12.182 -6.850 -8.789 1.00 90.44 88 GLY A O 1
ATOM 655 N N . LEU A 1 89 ? -10.241 -6.790 -7.667 1.00 91.50 89 LEU A N 1
ATOM 656 C CA . LEU A 1 89 ? -9.402 -6.271 -8.747 1.00 91.50 89 LEU A CA 1
ATOM 657 C C . LEU A 1 89 ? -8.742 -7.410 -9.543 1.00 91.50 89 LEU A C 1
ATOM 659 O O . LEU A 1 89 ? -8.732 -8.573 -9.125 1.00 91.50 89 LEU A O 1
ATOM 663 N N . ALA A 1 90 ? -8.145 -7.065 -10.688 1.00 84.50 90 ALA A N 1
ATOM 664 C CA . ALA A 1 90 ? -7.260 -7.973 -11.411 1.00 84.50 90 ALA A CA 1
ATOM 665 C C . ALA A 1 90 ? -6.063 -8.317 -10.510 1.00 84.50 90 ALA A C 1
ATOM 667 O O . ALA A 1 90 ? -5.318 -7.428 -10.126 1.00 84.50 90 ALA A O 1
ATOM 668 N N . GLY A 1 91 ? -5.909 -9.587 -10.124 1.00 89.62 91 GLY A N 1
ATOM 669 C CA . GLY A 1 91 ? -4.813 -10.061 -9.266 1.00 89.62 91 GLY A CA 1
ATOM 670 C C . GLY A 1 91 ? -3.501 -10.263 -10.022 1.00 89.62 91 GLY A C 1
ATOM 671 O O . GLY A 1 91 ? -2.886 -11.322 -9.920 1.00 89.62 91 GLY A O 1
ATOM 672 N N . ASP A 1 92 ? -3.116 -9.283 -10.832 1.00 86.31 92 ASP A N 1
ATOM 673 C CA . ASP A 1 92 ? -1.885 -9.284 -11.631 1.00 86.31 92 ASP A CA 1
ATOM 674 C C . ASP A 1 92 ? -0.624 -9.025 -10.786 1.00 86.31 92 ASP A C 1
ATOM 676 O O . ASP A 1 92 ? 0.494 -9.311 -11.220 1.00 86.31 92 ASP A O 1
ATOM 680 N N . GLY A 1 93 ? -0.800 -8.556 -9.549 1.00 86.81 93 GLY A N 1
ATOM 681 C CA . GLY A 1 93 ? 0.284 -8.175 -8.658 1.00 86.81 93 GLY A CA 1
ATOM 682 C C . GLY A 1 93 ? 0.981 -6.894 -9.098 1.00 86.81 93 GLY A C 1
ATOM 683 O O . GLY A 1 93 ? 2.110 -6.671 -8.670 1.00 86.81 93 GLY A O 1
ATOM 684 N N . GLU A 1 94 ? 0.351 -6.085 -9.952 1.00 88.19 94 GLU A N 1
ATOM 685 C CA . GLU A 1 94 ? 0.875 -4.810 -10.424 1.00 88.19 94 GLU A CA 1
ATOM 686 C C . GLU A 1 94 ? 0.295 -3.635 -9.632 1.00 88.19 94 GLU A C 1
ATOM 688 O O . GLU A 1 94 ? -0.903 -3.536 -9.333 1.00 88.19 94 GLU A O 1
ATOM 693 N N . MET A 1 95 ? 1.165 -2.678 -9.313 1.00 84.19 95 MET A N 1
ATOM 694 C CA . MET A 1 95 ? 0.751 -1.431 -8.689 1.00 84.19 95 MET A CA 1
ATOM 695 C C . MET A 1 95 ? 0.229 -0.452 -9.744 1.00 84.19 95 MET A C 1
ATOM 697 O O . MET A 1 95 ? 0.910 0.480 -10.157 1.00 84.19 95 MET A O 1
ATOM 701 N N . GLY A 1 96 ? -0.994 -0.695 -10.209 1.00 86.31 96 GLY A N 1
ATOM 702 C CA . GLY A 1 96 ? -1.720 0.230 -11.070 1.00 86.31 96 GLY A CA 1
ATOM 703 C C . GLY A 1 96 ? -2.538 1.257 -10.283 1.00 86.31 96 GLY A C 1
ATOM 704 O O . GLY A 1 96 ? -2.885 1.065 -9.116 1.00 86.31 96 GLY A O 1
ATOM 705 N N . ALA A 1 97 ? -2.964 2.311 -10.978 1.00 87.56 97 ALA A N 1
ATOM 706 C CA . ALA A 1 97 ? -3.876 3.323 -10.453 1.00 87.56 97 ALA A CA 1
ATOM 707 C C . ALA A 1 97 ? -5.158 2.764 -9.771 1.00 87.56 97 ALA A C 1
ATOM 709 O O . ALA A 1 97 ? -5.553 3.307 -8.736 1.00 87.56 97 ALA A O 1
ATOM 710 N N . PRO A 1 98 ? -5.845 1.704 -10.275 1.00 89.56 98 PRO A N 1
ATOM 711 C CA . PRO A 1 98 ? -6.986 1.126 -9.553 1.00 89.56 98 PRO A CA 1
ATOM 712 C C . PRO A 1 98 ? -6.579 0.476 -8.224 1.00 89.56 98 PRO A C 1
ATOM 714 O O . PRO A 1 98 ? -7.268 0.678 -7.226 1.00 89.56 98 PRO A O 1
ATOM 717 N N . THR A 1 99 ? -5.448 -0.234 -8.191 1.00 91.31 99 THR A N 1
ATOM 718 C CA . THR A 1 99 ? -4.901 -0.848 -6.973 1.00 91.31 99 THR A CA 1
ATOM 719 C C . THR A 1 99 ? -4.580 0.212 -5.923 1.00 91.31 99 THR A C 1
ATOM 721 O O . THR A 1 99 ? -4.958 0.067 -4.763 1.00 91.31 99 THR A O 1
ATOM 724 N N . GLY A 1 100 ? -3.936 1.311 -6.323 1.00 90.50 100 GLY A N 1
ATOM 725 C CA . GLY A 1 100 ? -3.565 2.376 -5.395 1.00 90.50 100 GLY A CA 1
ATOM 726 C C . GLY A 1 100 ? -4.726 3.195 -4.851 1.00 90.50 100 GLY A C 1
ATOM 727 O O . GLY A 1 100 ? -4.694 3.578 -3.683 1.00 90.50 100 GLY A O 1
ATOM 728 N N . ARG A 1 101 ? -5.784 3.405 -5.645 1.00 91.62 101 ARG A N 1
ATOM 729 C CA . ARG A 1 101 ? -7.033 4.004 -5.149 1.00 91.62 101 ARG A CA 1
ATOM 730 C C . ARG A 1 101 ? -7.689 3.136 -4.080 1.00 91.62 101 ARG A C 1
ATOM 732 O O . ARG A 1 101 ? -7.979 3.650 -3.009 1.00 91.62 101 ARG A O 1
ATOM 739 N N . ALA A 1 102 ? -7.835 1.835 -4.335 1.00 91.81 102 ALA A N 1
ATOM 740 C CA . ALA A 1 102 ? -8.398 0.912 -3.350 1.00 91.81 102 ALA A CA 1
ATOM 741 C C . ALA A 1 102 ? -7.593 0.924 -2.039 1.00 91.81 102 ALA A C 1
ATOM 743 O O . ALA A 1 102 ? -8.166 1.037 -0.957 1.00 91.81 102 ALA A O 1
ATOM 744 N N . LEU A 1 103 ? -6.259 0.900 -2.147 1.00 90.88 103 LEU A N 1
ATOM 745 C CA . LEU A 1 103 ? -5.359 0.929 -0.996 1.00 90.88 103 LEU A CA 1
ATOM 746 C C . LEU A 1 103 ? -5.541 2.207 -0.169 1.00 90.88 103 LEU A C 1
ATOM 748 O O . LEU A 1 103 ? -5.616 2.152 1.055 1.00 90.88 103 LEU A O 1
ATOM 752 N N . PHE A 1 104 ? -5.624 3.358 -0.839 1.00 91.81 104 PHE A N 1
ATOM 753 C CA . PHE A 1 104 ? -5.874 4.640 -0.190 1.00 91.81 104 PHE A CA 1
ATOM 754 C C . PHE A 1 104 ? -7.233 4.664 0.520 1.00 91.81 104 PHE A C 1
ATOM 756 O O . PHE A 1 104 ? -7.300 5.048 1.688 1.00 91.81 104 PHE A O 1
ATOM 763 N N . ASP A 1 105 ? -8.288 4.213 -0.157 1.00 92.69 105 ASP A N 1
ATOM 764 C CA . ASP A 1 105 ? -9.651 4.211 0.376 1.00 92.69 105 ASP A CA 1
ATOM 765 C C . ASP A 1 105 ? -9.769 3.317 1.621 1.00 92.69 105 ASP A C 1
ATOM 767 O O . ASP A 1 105 ? -10.370 3.723 2.618 1.00 92.69 105 ASP A O 1
ATOM 771 N N . ASP A 1 106 ? -9.142 2.137 1.622 1.00 92.12 106 ASP A N 1
ATOM 772 C CA . ASP A 1 106 ? -9.125 1.260 2.796 1.00 92.12 106 ASP A CA 1
ATOM 773 C C . ASP A 1 106 ? -8.366 1.873 3.972 1.00 92.12 106 ASP A C 1
ATOM 775 O O . ASP A 1 106 ? -8.821 1.786 5.114 1.00 92.12 106 ASP A O 1
ATOM 779 N N . VAL A 1 107 ? -7.213 2.504 3.722 1.00 89.75 107 VAL A N 1
ATOM 780 C CA . VAL A 1 107 ? -6.462 3.187 4.784 1.00 89.75 107 VAL A CA 1
ATOM 781 C C . VAL A 1 107 ? -7.272 4.350 5.347 1.00 89.75 107 VAL A C 1
ATOM 783 O O . VAL A 1 107 ? -7.325 4.516 6.568 1.00 89.75 107 VAL A O 1
ATOM 786 N N . ASN A 1 108 ? -7.941 5.123 4.491 1.00 90.31 108 ASN A N 1
ATOM 787 C CA . ASN A 1 108 ? -8.811 6.203 4.935 1.00 90.31 108 ASN A CA 1
ATOM 788 C C . ASN A 1 108 ? -9.977 5.664 5.772 1.00 90.31 108 ASN A C 1
ATOM 790 O O . ASN A 1 108 ? -10.249 6.185 6.847 1.00 90.31 108 ASN A O 1
ATOM 794 N N . LYS A 1 109 ? -10.585 4.548 5.358 1.00 89.94 109 LYS A N 1
ATOM 795 C CA . LYS A 1 109 ? -11.636 3.869 6.124 1.00 89.94 109 LYS A CA 1
ATOM 796 C C . LYS A 1 109 ? -11.148 3.368 7.484 1.00 89.94 109 LYS A C 1
ATOM 798 O O . LYS A 1 109 ? -11.895 3.440 8.460 1.00 89.94 109 LYS A O 1
ATOM 803 N N . VAL A 1 110 ? -9.912 2.868 7.574 1.00 87.50 110 VAL A N 1
ATOM 804 C CA . VAL A 1 110 ? -9.292 2.503 8.860 1.00 87.50 110 VAL A CA 1
ATOM 805 C C . VAL A 1 110 ? -9.157 3.734 9.747 1.00 87.50 110 VAL A C 1
ATOM 807 O O . VAL A 1 110 ? -9.528 3.666 10.915 1.00 87.50 110 VAL A O 1
ATOM 810 N N . VAL A 1 111 ? -8.683 4.862 9.209 1.00 85.06 111 VAL A N 1
ATOM 811 C CA . VAL A 1 111 ? -8.630 6.124 9.961 1.00 85.06 111 VAL A CA 1
ATOM 812 C C . VAL A 1 111 ? -10.022 6.531 10.425 1.00 85.06 111 VAL A C 1
ATOM 814 O O . VAL A 1 111 ? -10.189 6.733 11.620 1.00 85.06 111 VAL A O 1
ATOM 817 N N . ASP A 1 112 ? -11.014 6.573 9.537 1.00 84.94 112 ASP A N 1
ATOM 818 C CA . ASP A 1 112 ? -12.390 6.970 9.859 1.00 84.94 112 ASP A CA 1
ATOM 819 C C . ASP A 1 112 ? -12.998 6.088 10.956 1.00 84.94 112 ASP A C 1
ATOM 821 O O . ASP A 1 112 ? -13.565 6.595 11.920 1.00 84.94 112 ASP A O 1
ATOM 825 N N . THR A 1 113 ? -12.795 4.771 10.871 1.00 82.12 113 THR A N 1
ATOM 826 C CA . THR A 1 113 ? -13.248 3.822 11.902 1.00 82.12 113 THR A CA 1
ATOM 827 C C . THR A 1 113 ? -12.541 4.069 13.240 1.00 82.12 113 THR A C 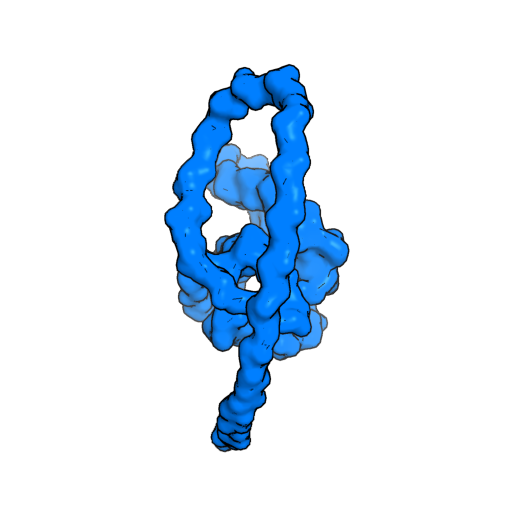1
ATOM 829 O O . THR A 1 113 ? -13.143 3.950 14.303 1.00 82.12 113 THR A O 1
ATOM 832 N N . LEU A 1 114 ? -11.256 4.436 13.213 1.00 72.81 114 LEU A N 1
ATOM 833 C CA . LEU A 1 114 ? -10.475 4.747 14.414 1.00 72.81 114 LEU A CA 1
ATOM 834 C C . LEU A 1 114 ? -10.761 6.147 14.980 1.00 72.81 114 LEU A C 1
ATOM 836 O O . LEU A 1 114 ? -10.401 6.404 16.127 1.00 72.81 114 LEU A O 1
ATOM 840 N N . LEU A 1 115 ? -11.410 7.044 14.231 1.00 61.84 115 LEU A N 1
ATOM 841 C CA . LEU A 1 115 ? -11.814 8.369 14.718 1.00 61.84 115 LEU A CA 1
ATOM 842 C C . LEU A 1 115 ? -13.001 8.312 15.693 1.00 61.84 115 LEU A C 1
ATOM 844 O O . LEU A 1 115 ? -13.200 9.266 16.446 1.00 61.84 115 LEU A O 1
ATOM 848 N N . GLU A 1 116 ? -13.726 7.192 15.749 1.00 65.31 116 GLU A N 1
ATOM 849 C CA . GLU A 1 116 ? -14.667 6.886 16.837 1.00 65.31 116 GLU A CA 1
ATOM 850 C C . GLU A 1 116 ? -13.948 6.401 18.121 1.00 65.31 116 GLU A C 1
ATOM 852 O O . GLU A 1 116 ? -14.577 6.251 19.169 1.00 65.31 116 GLU A O 1
ATOM 857 N N . GLY A 1 117 ? -12.622 6.194 18.067 1.00 61.66 117 GLY A N 1
ATOM 858 C CA . GLY A 1 117 ? -11.757 5.746 19.164 1.00 61.66 117 GLY A CA 1
ATOM 859 C C . GLY A 1 117 ? -10.614 6.722 19.509 1.00 61.66 117 GLY A C 1
ATOM 860 O O . GLY A 1 117 ? -10.584 7.867 19.045 1.00 61.66 117 GLY A O 1
ATOM 861 N N . PRO A 1 118 ? -9.662 6.323 20.378 1.00 56.84 118 PRO A N 1
ATOM 862 C CA . PRO A 1 118 ? -8.577 7.197 20.806 1.00 56.84 118 PRO A CA 1
ATOM 863 C C . PRO A 1 118 ? -7.641 7.532 19.627 1.00 56.84 118 PRO A C 1
ATOM 865 O O . PRO A 1 118 ? -7.207 6.684 18.846 1.00 56.84 118 PRO A O 1
ATOM 868 N N . LYS A 1 119 ? -7.380 8.836 19.465 1.00 57.28 119 LYS A N 1
ATOM 869 C CA . LYS A 1 119 ? -6.727 9.437 18.285 1.00 57.28 119 LYS A CA 1
ATOM 870 C C . LYS A 1 119 ? -5.265 9.013 18.098 1.00 57.28 119 LYS A C 1
ATOM 872 O O . LYS A 1 119 ? -4.711 9.216 17.016 1.00 57.28 119 LYS A O 1
ATOM 877 N N . ASP A 1 120 ? -4.659 8.426 19.122 1.00 67.19 120 ASP A N 1
ATOM 878 C CA . ASP A 1 120 ? -3.291 7.908 19.142 1.00 67.19 120 ASP A CA 1
ATOM 879 C C . ASP A 1 120 ? -3.108 6.693 18.217 1.00 67.19 120 ASP A C 1
ATOM 881 O O . ASP A 1 120 ? -2.099 6.608 17.515 1.00 67.19 120 ASP A O 1
ATOM 885 N N . GLY A 1 121 ? -4.113 5.819 18.102 1.00 72.25 121 GLY A N 1
ATOM 886 C CA . GLY A 1 121 ? -4.061 4.640 17.227 1.00 72.25 121 GLY A CA 1
ATOM 887 C C . GLY A 1 121 ? -4.020 4.958 15.725 1.00 72.25 121 GLY A C 1
ATOM 888 O O . GLY A 1 121 ? -3.538 4.152 14.927 1.00 72.25 121 GLY A O 1
ATOM 889 N N . SER A 1 122 ? -4.490 6.145 15.322 1.00 80.06 122 SER A N 1
ATOM 890 C CA . SER A 1 122 ? -4.616 6.540 13.908 1.00 80.06 122 SER A CA 1
ATOM 891 C C . SER A 1 122 ? -3.373 7.225 13.324 1.00 80.06 122 SER A C 1
ATOM 893 O O . SER A 1 122 ? -3.274 7.374 12.103 1.00 80.06 122 SER A O 1
ATOM 895 N N . ALA A 1 123 ? -2.418 7.642 14.167 1.00 86.88 123 ALA A N 1
ATOM 896 C CA . ALA A 1 123 ? -1.308 8.510 13.765 1.00 86.88 123 ALA A CA 1
ATOM 897 C C . ALA A 1 123 ? -0.503 7.933 12.592 1.00 86.88 123 ALA A C 1
ATOM 899 O O . ALA A 1 123 ? -0.274 8.624 11.605 1.00 86.88 123 ALA A O 1
ATOM 900 N N . LYS A 1 124 ? -0.176 6.637 12.655 1.00 87.56 124 LYS A N 1
ATOM 901 C CA . LYS A 1 124 ? 0.541 5.908 11.599 1.00 87.56 124 LYS A CA 1
ATOM 902 C C . LYS A 1 124 ? -0.186 5.928 10.249 1.00 87.56 124 LYS A C 1
ATOM 904 O O . LYS A 1 124 ? 0.451 6.073 9.210 1.00 87.56 124 LYS A O 1
ATOM 909 N N . TYR A 1 125 ? -1.508 5.773 10.253 1.00 89.56 125 TYR A N 1
ATOM 910 C CA . TYR A 1 125 ? -2.309 5.739 9.029 1.00 89.56 125 TYR A CA 1
ATOM 911 C C . TYR A 1 125 ? -2.463 7.139 8.432 1.00 89.56 125 TYR A C 1
ATOM 913 O O . TYR A 1 125 ? -2.304 7.313 7.230 1.00 89.56 125 TYR A O 1
ATOM 921 N N . ARG A 1 126 ? -2.691 8.159 9.271 1.00 88.94 126 ARG A N 1
ATOM 922 C CA . ARG A 1 126 ? -2.760 9.566 8.836 1.00 88.94 126 ARG A CA 1
ATOM 923 C C . ARG A 1 126 ? -1.444 10.056 8.238 1.00 88.94 126 ARG A C 1
ATOM 925 O O . ARG A 1 126 ? -1.436 10.758 7.233 1.00 88.94 126 ARG A O 1
ATOM 932 N N . ASP A 1 127 ? -0.345 9.661 8.859 1.00 91.31 127 ASP A N 1
ATOM 933 C CA . ASP A 1 127 ? 1.011 9.932 8.406 1.00 91.31 127 ASP A CA 1
ATOM 934 C C . ASP A 1 127 ? 1.299 9.284 7.036 1.00 91.31 127 ASP A C 1
ATOM 936 O O . ASP A 1 127 ? 1.820 9.928 6.122 1.00 91.31 127 ASP A O 1
ATOM 940 N N . TRP A 1 128 ? 0.848 8.041 6.842 1.00 92.19 128 TRP A N 1
ATOM 941 C CA . TRP A 1 128 ? 0.891 7.381 5.538 1.00 92.19 128 TRP A CA 1
ATOM 942 C C . TRP A 1 128 ? 0.007 8.075 4.497 1.00 92.19 128 TRP A C 1
ATOM 944 O O . TRP A 1 128 ? 0.489 8.335 3.400 1.00 92.19 128 TRP A O 1
ATOM 954 N N . LEU A 1 129 ? -1.235 8.450 4.829 1.00 91.25 129 LEU A N 1
ATOM 955 C CA . LEU A 1 129 ? -2.124 9.172 3.905 1.00 91.25 129 LEU A CA 1
ATOM 956 C C . LEU A 1 129 ? -1.479 10.480 3.425 1.00 91.25 129 LEU A C 1
ATOM 958 O O . LEU A 1 129 ? -1.560 10.802 2.247 1.00 91.25 129 LEU A O 1
ATOM 962 N N . GLY A 1 130 ? -0.776 11.203 4.302 1.00 90.88 130 GLY A N 1
ATOM 963 C CA . GLY A 1 130 ? -0.086 12.440 3.932 1.00 90.88 130 GLY A CA 1
ATOM 964 C C . GLY A 1 130 ? 1.104 12.239 2.986 1.00 90.88 130 GLY A C 1
ATOM 965 O O . GLY A 1 130 ? 1.288 13.025 2.056 1.00 90.88 130 GLY A O 1
ATOM 966 N N . ARG A 1 131 ? 1.916 11.196 3.202 1.00 90.94 131 ARG A N 1
ATOM 967 C CA . ARG A 1 131 ? 3.129 10.953 2.399 1.00 90.94 131 ARG A CA 1
ATOM 968 C C . ARG A 1 131 ? 2.893 10.135 1.134 1.00 90.94 131 ARG A C 1
ATOM 970 O O . ARG A 1 131 ? 3.596 10.333 0.147 1.00 90.94 131 ARG A O 1
ATOM 977 N N . CYS A 1 132 ? 1.946 9.204 1.172 1.00 90.94 132 CYS A N 1
ATOM 978 C CA . CYS A 1 132 ? 1.789 8.174 0.152 1.00 90.94 132 CYS A CA 1
ATOM 979 C C . CYS A 1 132 ? 0.631 8.430 -0.816 1.00 90.94 132 CYS A C 1
ATOM 981 O O . CYS A 1 132 ? 0.671 7.873 -1.907 1.00 90.94 132 CYS A O 1
ATOM 983 N N . ASP A 1 133 ? -0.344 9.291 -0.491 1.00 88.69 133 ASP A N 1
ATOM 984 C CA . ASP A 1 133 ? -1.500 9.615 -1.354 1.00 88.69 133 ASP A CA 1
ATOM 985 C C . ASP A 1 133 ? -1.104 9.891 -2.812 1.00 88.69 133 ASP A C 1
ATOM 987 O O . ASP A 1 133 ? -1.483 9.166 -3.733 1.00 88.69 133 ASP A O 1
ATOM 991 N N . LYS A 1 134 ? -0.260 10.907 -3.013 1.00 84.69 134 LYS A N 1
ATOM 992 C CA . LYS A 1 134 ? 0.186 11.339 -4.347 1.00 84.69 134 LYS A CA 1
ATOM 993 C C . LYS A 1 134 ? 0.992 10.273 -5.082 1.00 84.69 134 LYS A C 1
ATOM 995 O O . LYS A 1 134 ? 1.094 10.308 -6.303 1.00 84.69 134 LYS A O 1
ATOM 1000 N N . VAL A 1 135 ? 1.608 9.372 -4.327 1.00 84.38 135 VAL A N 1
ATOM 1001 C CA . VAL A 1 135 ? 2.514 8.352 -4.840 1.00 84.38 135 VAL A CA 1
ATOM 1002 C C . VAL A 1 135 ? 1.729 7.131 -5.315 1.00 84.38 135 VAL A C 1
ATOM 1004 O O . VAL A 1 135 ? 2.050 6.596 -6.370 1.00 84.38 135 VAL A O 1
ATOM 1007 N N . VAL A 1 136 ? 0.688 6.724 -4.578 1.00 85.81 136 VAL A N 1
ATOM 1008 C CA . VAL A 1 136 ? -0.131 5.544 -4.904 1.00 85.81 136 VAL A CA 1
ATOM 1009 C C . VAL A 1 136 ? -1.304 5.857 -5.837 1.00 85.81 136 VAL A C 1
ATOM 1011 O O . VAL A 1 136 ? -1.777 4.958 -6.523 1.00 85.81 136 VAL A O 1
ATOM 1014 N N . ARG A 1 137 ? -1.782 7.108 -5.905 1.00 85.00 137 ARG A N 1
ATOM 1015 C CA . ARG A 1 137 ? -2.912 7.509 -6.770 1.00 85.00 137 ARG A CA 1
ATOM 1016 C C . ARG A 1 137 ? -2.505 8.234 -8.064 1.00 85.00 137 ARG A C 1
ATOM 1018 O O . ARG A 1 137 ? -3.288 9.050 -8.552 1.00 85.00 137 ARG A O 1
ATOM 1025 N N . ARG A 1 138 ? -1.301 7.978 -8.588 1.00 73.25 138 ARG A N 1
ATOM 1026 C CA . ARG A 1 138 ? -0.820 8.586 -9.844 1.00 73.25 138 ARG A CA 1
ATOM 1027 C C . ARG A 1 138 ? -1.735 8.322 -11.043 1.00 73.25 138 ARG A C 1
ATOM 1029 O O . ARG A 1 138 ? -2.446 7.288 -11.060 1.00 73.25 138 ARG A O 1
#

Radius of gyration: 19.94 Å; chains: 1; bounding box: 48×56×45 Å

Secondary structure (DSSP, 8-state):
-PPP--------------------------------------SS---HHHHHHHHHHHHHH-SSPPP-SS---HHHHHHHHHHHHHTTS--S----HHHHHHHHHHHHHHHHHHTTS-TTTTHHHHHHHHHHHHHH--